Protein AF-W1XWT5-F1 (afdb_monomer_lite)

Structure (mmCIF, N/CA/C/O backbone):
data_AF-W1XWT5-F1
#
_entry.id   AF-W1XWT5-F1
#
loop_
_atom_site.group_PDB
_atom_site.id
_atom_site.type_symbol
_atom_site.label_atom_id
_atom_site.label_alt_id
_atom_site.label_comp_id
_atom_site.label_asym_id
_atom_site.label_entity_id
_atom_site.label_seq_id
_atom_site.pdbx_PDB_ins_code
_atom_site.Cartn_x
_atom_site.Cartn_y
_atom_site.Cartn_z
_atom_site.occupancy
_atom_site.B_iso_or_equiv
_a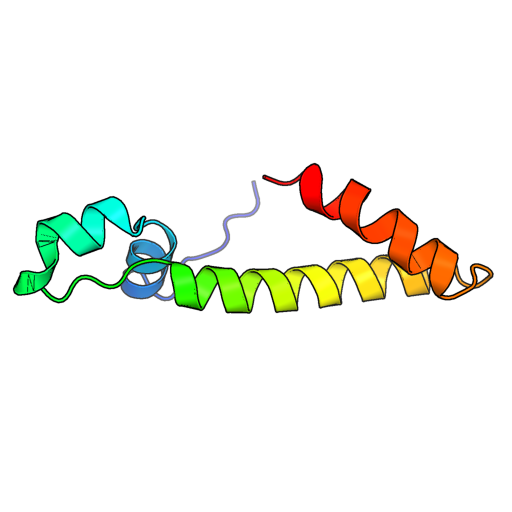tom_site.auth_seq_id
_atom_site.auth_comp_id
_atom_site.auth_asym_id
_atom_site.auth_atom_id
_atom_site.pdbx_PDB_model_num
ATOM 1 N N . ALA A 1 1 ? -22.133 -1.392 -13.414 1.00 50.81 1 ALA A N 1
ATOM 2 C CA . ALA A 1 1 ? -21.427 -1.331 -12.120 1.00 50.81 1 ALA A CA 1
ATOM 3 C C . ALA A 1 1 ? -21.052 -2.751 -11.724 1.00 50.81 1 ALA A C 1
ATOM 5 O O . ALA A 1 1 ? -21.944 -3.582 -11.609 1.00 50.81 1 ALA A O 1
ATOM 6 N N . HIS A 1 2 ? -19.763 -3.061 -11.607 1.00 70.44 2 HIS A N 1
ATOM 7 C CA . HIS A 1 2 ? -19.332 -4.361 -11.094 1.00 70.44 2 HIS A CA 1
ATOM 8 C C . HIS A 1 2 ? -19.441 -4.323 -9.568 1.00 70.44 2 HIS A C 1
ATOM 10 O O . HIS A 1 2 ? -18.729 -3.565 -8.920 1.00 70.44 2 HIS A O 1
ATOM 16 N N . HIS A 1 3 ? -20.384 -5.077 -9.003 1.00 83.69 3 HIS A N 1
ATOM 17 C CA . HIS A 1 3 ? -20.541 -5.203 -7.557 1.00 83.69 3 HIS A CA 1
ATOM 18 C C . HIS A 1 3 ? -19.531 -6.230 -7.045 1.00 83.69 3 HIS A C 1
ATOM 20 O O . HIS A 1 3 ? -19.635 -7.412 -7.375 1.00 83.69 3 HIS A O 1
ATOM 26 N N . ILE A 1 4 ? -18.555 -5.789 -6.256 1.00 86.25 4 ILE A N 1
ATOM 27 C CA . ILE A 1 4 ? -17.615 -6.689 -5.587 1.00 86.25 4 ILE A CA 1
ATOM 28 C C . ILE A 1 4 ? -18.274 -7.119 -4.268 1.00 86.25 4 ILE A C 1
ATOM 30 O O . ILE A 1 4 ? -18.473 -6.273 -3.398 1.00 86.25 4 ILE A O 1
ATOM 34 N N . PRO A 1 5 ? -18.678 -8.394 -4.109 1.00 90.12 5 PRO A N 1
ATOM 35 C CA . PRO A 1 5 ? -19.342 -8.839 -2.891 1.00 90.12 5 PRO A CA 1
ATOM 36 C C . PRO A 1 5 ? -18.375 -8.801 -1.703 1.00 90.12 5 PRO A C 1
ATOM 38 O O . PRO A 1 5 ? -17.285 -9.374 -1.755 1.00 90.12 5 PRO A O 1
ATOM 41 N N . VAL A 1 6 ? -18.803 -8.159 -0.616 1.00 91.75 6 VAL A N 1
ATOM 42 C CA . VAL A 1 6 ? -18.074 -8.141 0.656 1.00 91.75 6 VAL A CA 1
ATOM 43 C C . VAL A 1 6 ? -18.261 -9.495 1.329 1.00 91.75 6 VAL A C 1
ATOM 45 O O . VAL A 1 6 ? -19.382 -9.896 1.629 1.00 91.75 6 VAL A O 1
ATOM 48 N N . ARG A 1 7 ? -17.161 -10.222 1.530 1.00 93.19 7 ARG A N 1
ATOM 49 C CA . ARG A 1 7 ? -17.185 -11.544 2.178 1.00 93.19 7 ARG A CA 1
ATOM 50 C C . ARG A 1 7 ? -17.117 -11.453 3.700 1.00 93.19 7 ARG A C 1
ATOM 52 O O . ARG A 1 7 ? -17.658 -12.318 4.376 1.00 93.19 7 ARG A O 1
ATOM 59 N N . ASP A 1 8 ? -16.458 -10.417 4.211 1.00 95.50 8 ASP A N 1
ATOM 60 C CA . ASP A 1 8 ? -16.246 -10.188 5.637 1.00 95.50 8 ASP A CA 1
ATOM 61 C C . ASP A 1 8 ? -16.516 -8.714 5.970 1.00 95.50 8 ASP A C 1
ATOM 63 O O . ASP A 1 8 ? -15.760 -7.814 5.594 1.00 95.50 8 ASP A O 1
ATOM 67 N N . HIS A 1 9 ? -17.632 -8.469 6.656 1.00 94.19 9 HIS A N 1
ATOM 68 C CA . HIS A 1 9 ? -18.035 -7.129 7.075 1.00 94.19 9 HIS A CA 1
ATOM 69 C C . HIS A 1 9 ? -17.194 -6.587 8.234 1.00 94.19 9 HIS A C 1
ATOM 71 O O . HIS A 1 9 ? -17.048 -5.371 8.341 1.00 94.19 9 HIS A O 1
ATOM 77 N N . SER A 1 10 ? -16.624 -7.456 9.075 1.00 93.69 10 SER A N 1
ATOM 78 C CA . SER A 1 10 ? -15.726 -7.030 10.151 1.00 93.69 10 SER A CA 1
ATOM 79 C C . SER A 1 10 ? -14.435 -6.482 9.560 1.00 93.69 10 SER A C 1
ATOM 81 O O . SER A 1 10 ? -13.991 -5.406 9.948 1.00 93.69 10 SER A O 1
ATOM 83 N N . LEU A 1 11 ? -13.875 -7.181 8.569 1.00 94.31 11 LEU A N 1
ATOM 84 C CA . LEU A 1 11 ? -12.681 -6.731 7.859 1.00 94.31 11 LEU A CA 1
ATOM 85 C C . LEU A 1 11 ? -12.914 -5.394 7.146 1.00 94.31 11 LEU A C 1
ATOM 87 O O . LEU A 1 11 ? -12.076 -4.500 7.229 1.00 94.31 11 LEU A O 1
ATOM 91 N N . LEU A 1 12 ? -14.067 -5.238 6.482 1.00 94.56 12 LEU A N 1
ATOM 92 C CA . LEU A 1 12 ? -14.445 -3.971 5.853 1.00 94.56 12 LEU A CA 1
ATOM 93 C C . LEU A 1 12 ? -14.587 -2.845 6.886 1.00 94.56 12 LEU A C 1
ATOM 95 O O . LEU A 1 12 ? -14.125 -1.735 6.641 1.00 94.56 12 LEU A O 1
ATOM 99 N N . SER A 1 13 ? -15.193 -3.126 8.042 1.00 95.06 13 SER A N 1
ATOM 100 C CA . SER A 1 13 ? -15.300 -2.150 9.128 1.00 95.06 13 SER A CA 1
ATOM 101 C C . SER A 1 13 ? -13.919 -1.705 9.609 1.00 95.06 13 SER A C 1
ATOM 103 O O . SER A 1 13 ? -13.688 -0.508 9.750 1.00 95.06 13 SER A O 1
ATOM 105 N N . THR A 1 14 ? -12.986 -2.640 9.812 1.00 95.44 14 THR A N 1
ATOM 106 C CA . THR A 1 14 ? -11.598 -2.329 10.185 1.00 95.44 14 THR A CA 1
ATOM 107 C C . THR A 1 14 ? -10.897 -1.501 9.109 1.00 95.44 14 THR A C 1
ATOM 109 O O . THR A 1 14 ? -10.288 -0.490 9.433 1.00 95.44 14 THR A O 1
ATOM 112 N N . ALA A 1 15 ? -11.042 -1.858 7.828 1.00 95.56 15 ALA A N 1
ATOM 113 C CA . ALA A 1 15 ? -10.447 -1.116 6.711 1.00 95.56 15 ALA A CA 1
ATOM 114 C C . ALA A 1 15 ? -10.918 0.346 6.635 1.00 95.56 15 ALA A C 1
ATOM 116 O O . ALA A 1 15 ? -10.170 1.216 6.197 1.00 95.56 15 ALA A O 1
ATOM 117 N N . LEU A 1 16 ? -12.153 0.611 7.072 1.00 95.69 16 LEU A N 1
ATOM 118 C CA . LEU A 1 16 ? -12.764 1.941 7.093 1.00 95.69 16 LEU A CA 1
ATOM 119 C C . LEU A 1 16 ? -12.598 2.670 8.438 1.00 95.69 16 LEU A C 1
ATOM 121 O O . LEU A 1 16 ? -13.155 3.753 8.617 1.00 95.69 16 LEU A O 1
ATOM 125 N N . THR A 1 17 ? -11.857 2.098 9.389 1.00 95.75 17 THR A N 1
ATOM 126 C CA . THR A 1 17 ? -11.649 2.690 10.713 1.00 95.75 17 THR A CA 1
ATOM 127 C C . THR A 1 17 ? -10.285 3.359 10.798 1.00 95.75 17 THR A C 1
ATOM 129 O O . THR A 1 17 ? -9.255 2.694 10.794 1.00 95.75 17 THR A O 1
ATOM 132 N N . HIS A 1 18 ? -10.281 4.686 10.926 1.00 96.19 18 HIS A N 1
ATOM 133 C CA . HIS A 1 18 ? -9.059 5.461 11.132 1.00 96.19 18 HIS A CA 1
ATOM 134 C C . HIS A 1 18 ? -8.524 5.319 12.567 1.00 96.19 18 HIS A C 1
ATOM 136 O O . HIS A 1 18 ? -9.293 5.190 13.527 1.00 96.19 18 HIS A O 1
ATOM 142 N N . THR A 1 19 ? -7.207 5.452 12.721 1.00 93.25 19 THR A N 1
ATOM 143 C CA . THR A 1 19 ? -6.483 5.368 14.002 1.00 93.25 19 THR A CA 1
ATOM 144 C C . THR A 1 19 ? -7.036 6.297 15.077 1.00 93.25 19 THR A C 1
ATOM 146 O O . THR A 1 19 ? -7.144 5.904 16.235 1.00 93.25 19 THR A O 1
ATOM 149 N N . SER A 1 20 ? -7.438 7.524 14.727 1.00 94.50 20 SER A N 1
ATOM 150 C CA . SER A 1 20 ? -8.025 8.471 15.691 1.00 94.50 20 SER A CA 1
ATOM 151 C C . SER A 1 20 ? -9.269 7.898 16.373 1.00 94.50 20 SER A C 1
ATOM 153 O O . SER A 1 20 ? -9.375 7.950 17.596 1.00 94.50 20 SER A O 1
ATOM 155 N N . TYR A 1 21 ? -10.168 7.284 15.600 1.00 94.88 21 TYR A N 1
ATOM 156 C CA . TYR A 1 21 ? -11.401 6.709 16.134 1.00 94.88 21 TYR A CA 1
ATOM 157 C C . TYR A 1 21 ? -11.118 5.495 17.026 1.00 94.88 21 TYR A C 1
ATOM 159 O O . TYR A 1 21 ? -11.658 5.398 18.131 1.00 94.88 21 TYR A O 1
ATOM 167 N N . ALA A 1 22 ? -10.233 4.598 16.579 1.00 92.94 22 ALA A N 1
ATOM 168 C CA . ALA A 1 22 ? -9.825 3.433 17.362 1.00 92.94 22 ALA A CA 1
ATOM 169 C C . ALA A 1 22 ? -9.145 3.839 18.683 1.00 92.94 22 ALA A C 1
ATOM 171 O O . ALA A 1 22 ? -9.409 3.246 19.730 1.00 92.94 22 ALA A O 1
ATOM 172 N N . ASN A 1 23 ? -8.328 4.896 18.662 1.00 92.00 23 ASN A N 1
ATOM 173 C CA . ASN A 1 23 ? -7.647 5.417 19.846 1.00 92.00 23 ASN A CA 1
ATOM 174 C C . ASN A 1 23 ? -8.614 6.029 20.869 1.00 92.00 23 ASN A C 1
ATOM 176 O O . ASN A 1 23 ? -8.463 5.777 22.067 1.00 92.00 23 ASN A O 1
ATOM 180 N N . GLU A 1 24 ? -9.624 6.779 20.423 1.00 94.56 24 GLU A N 1
ATOM 181 C CA . GLU A 1 24 ? -10.680 7.315 21.297 1.00 94.56 24 GLU A CA 1
ATOM 182 C C . GLU A 1 24 ? -11.511 6.202 21.958 1.00 94.56 24 GLU A C 1
ATOM 184 O O . GLU A 1 24 ? -11.972 6.349 23.090 1.00 94.56 24 GLU A O 1
ATOM 189 N N . HIS A 1 25 ? -11.638 5.052 21.291 1.00 92.56 25 HIS A N 1
ATOM 190 C CA . HIS A 1 25 ? -12.450 3.913 21.726 1.00 92.56 25 HIS A CA 1
ATOM 191 C C . HIS A 1 25 ? -11.608 2.702 22.152 1.00 92.56 25 HIS A C 1
ATOM 193 O O . HIS A 1 25 ? -12.076 1.564 22.119 1.00 92.56 25 HIS A O 1
ATOM 199 N N . ARG A 1 26 ? -10.369 2.922 22.611 1.00 85.44 26 ARG A N 1
ATOM 200 C CA . ARG A 1 26 ? -9.394 1.849 22.885 1.00 85.44 26 ARG A CA 1
ATOM 201 C C . ARG A 1 26 ? -9.902 0.751 23.828 1.00 85.44 26 ARG A C 1
ATOM 203 O O . ARG A 1 26 ? -9.531 -0.410 23.682 1.00 85.44 26 ARG A O 1
ATOM 210 N N . GLN A 1 27 ? -10.765 1.098 24.784 1.00 90.06 27 GLN A N 1
ATOM 211 C CA . GLN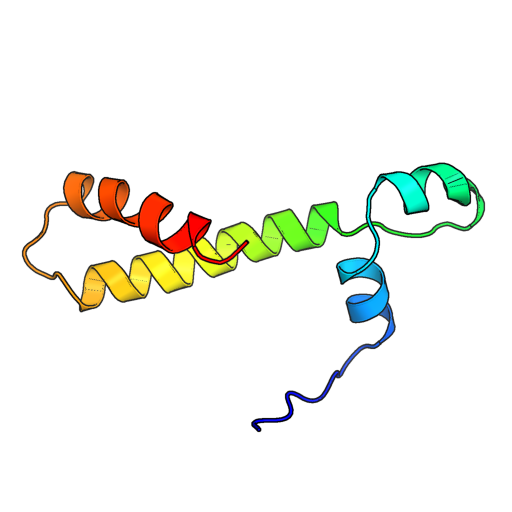 A 1 27 ? -11.353 0.144 25.738 1.00 90.06 27 GLN A CA 1
ATOM 212 C C . GLN A 1 27 ? -12.339 -0.843 25.091 1.00 90.06 27 GLN A C 1
ATOM 214 O O . GLN A 1 27 ? -12.645 -1.874 25.681 1.00 90.06 27 GLN A O 1
ATOM 219 N N . GLN A 1 28 ? -12.826 -0.541 23.886 1.00 89.44 28 GLN A N 1
ATOM 220 C CA . GLN A 1 28 ? -13.763 -1.372 23.129 1.00 89.44 28 GLN A CA 1
ATOM 221 C C . GLN A 1 28 ? -13.050 -2.383 22.218 1.00 89.44 28 GLN A C 1
ATOM 223 O O . GLN A 1 28 ? -13.714 -3.173 21.554 1.00 89.44 28 GLN A O 1
ATOM 228 N N . GLY A 1 29 ? -11.710 -2.373 22.179 1.00 86.19 29 GLY A N 1
ATOM 229 C CA . GLY A 1 29 ? -10.928 -3.307 21.364 1.00 86.19 29 GLY A CA 1
ATOM 230 C C . GLY A 1 29 ? -11.098 -3.110 19.855 1.00 86.19 29 GLY A C 1
ATOM 231 O O . GLY A 1 29 ? -10.924 -4.058 19.097 1.00 86.19 29 GLY A O 1
ATOM 232 N N . ILE A 1 30 ? -11.462 -1.901 19.416 1.00 89.19 30 ILE A N 1
ATOM 233 C CA . ILE A 1 30 ? -11.610 -1.575 17.994 1.00 89.19 30 ILE A CA 1
ATOM 234 C C . ILE A 1 30 ? -10.231 -1.563 17.330 1.00 89.19 30 ILE A C 1
ATOM 236 O O . ILE A 1 30 ? -9.297 -0.939 17.832 1.00 89.19 30 ILE A O 1
ATOM 240 N N . HIS A 1 31 ? -10.120 -2.247 16.193 1.00 92.06 31 HIS A N 1
ATOM 241 C CA . HIS A 1 31 ? -8.928 -2.243 15.351 1.00 92.06 31 HIS A CA 1
ATOM 242 C C . HIS A 1 31 ? -9.049 -1.170 14.265 1.00 92.06 31 HIS A C 1
ATOM 244 O O . HIS A 1 31 ? -10.094 -1.069 13.619 1.00 92.06 31 HIS A O 1
ATOM 250 N N . ASP A 1 32 ? -7.979 -0.408 14.056 1.00 95.38 32 ASP A N 1
ATOM 251 C CA . ASP A 1 32 ? -7.832 0.514 12.930 1.00 95.38 32 ASP A CA 1
ATOM 252 C C . ASP A 1 32 ? -7.300 -0.183 11.668 1.00 95.38 32 ASP A C 1
ATOM 254 O O . ASP A 1 32 ? -7.047 -1.394 11.627 1.00 95.38 32 ASP A O 1
ATOM 258 N N . ASN A 1 33 ? -7.161 0.611 10.614 1.00 97.00 33 ASN A N 1
ATOM 259 C CA . ASN A 1 33 ? -6.743 0.181 9.298 1.00 97.00 33 ASN A CA 1
ATOM 260 C C . ASN A 1 33 ? -5.219 0.117 9.086 1.00 97.00 33 ASN A C 1
ATOM 262 O O . ASN A 1 33 ? -4.837 -0.335 8.012 1.00 97.00 33 ASN A O 1
ATOM 266 N N . GLU A 1 34 ? -4.340 0.464 10.040 1.00 96.06 34 GLU A N 1
ATOM 267 C CA . GLU A 1 34 ? -2.888 0.615 9.768 1.00 96.06 34 GLU A CA 1
ATOM 268 C C . GLU A 1 34 ? -2.253 -0.668 9.212 1.00 96.06 34 GLU A C 1
ATOM 270 O O . GLU A 1 34 ? -1.452 -0.661 8.278 1.00 96.06 34 GLU A O 1
ATOM 275 N N . ARG A 1 35 ? -2.642 -1.825 9.758 1.00 95.81 35 ARG A N 1
ATOM 276 C CA . ARG A 1 35 ? -2.143 -3.123 9.275 1.00 95.81 35 ARG A CA 1
ATOM 277 C C . ARG A 1 35 ? -2.666 -3.474 7.883 1.00 95.81 35 ARG A C 1
ATOM 279 O O . ARG A 1 35 ? -1.996 -4.202 7.151 1.00 95.81 35 ARG A O 1
ATOM 286 N N . LEU A 1 36 ? -3.877 -3.025 7.556 1.00 96.31 36 LEU A N 1
ATOM 287 C CA . LEU A 1 36 ? -4.486 -3.231 6.244 1.00 96.31 36 LEU A CA 1
ATOM 288 C C . LEU A 1 36 ? -3.910 -2.270 5.209 1.00 96.31 36 LEU A C 1
ATOM 290 O O . LEU A 1 36 ? -3.711 -2.694 4.078 1.00 96.31 36 LEU A O 1
ATOM 294 N N . GLU A 1 37 ? -3.598 -1.039 5.602 1.00 95.69 37 GLU A N 1
ATOM 295 C CA . GLU A 1 37 ? -2.870 -0.057 4.799 1.00 95.69 37 GLU A CA 1
ATOM 296 C C . GLU A 1 37 ? -1.486 -0.596 4.433 1.00 95.69 37 GLU A C 1
ATOM 298 O O . GLU A 1 37 ? -1.201 -0.768 3.255 1.00 95.69 37 GLU A O 1
ATOM 303 N N . PHE A 1 38 ? -0.701 -1.047 5.418 1.00 95.81 38 PHE A N 1
ATOM 304 C CA . PHE A 1 38 ? 0.606 -1.667 5.169 1.00 95.81 38 PHE A CA 1
ATOM 305 C C . PHE A 1 38 ? 0.549 -2.831 4.160 1.00 95.81 38 PHE A C 1
ATOM 307 O O . PHE A 1 38 ? 1.411 -2.967 3.290 1.00 95.81 38 PHE A O 1
ATOM 314 N N . LEU A 1 39 ? -0.461 -3.700 4.276 1.00 96.62 39 LEU A N 1
ATOM 315 C CA . LEU A 1 39 ? -0.657 -4.796 3.326 1.00 96.62 39 LEU A CA 1
ATOM 316 C C . LEU A 1 39 ? -1.121 -4.282 1.954 1.00 96.62 39 LEU A C 1
ATOM 318 O O . LEU A 1 39 ? -0.678 -4.795 0.927 1.00 96.62 39 LEU A O 1
ATOM 322 N N . GLY A 1 40 ? -2.030 -3.310 1.948 1.00 95.12 40 GLY A N 1
ATOM 323 C CA . GLY A 1 40 ? -2.584 -2.685 0.754 1.00 95.12 40 GLY A CA 1
ATOM 324 C C . GLY A 1 40 ? -1.506 -2.027 -0.096 1.00 95.12 40 GLY A C 1
ATOM 325 O O . GLY A 1 40 ? -1.470 -2.281 -1.297 1.00 95.12 40 GLY A O 1
ATOM 326 N N . ASP A 1 41 ? -0.584 -1.299 0.532 1.00 93.19 41 ASP A N 1
ATOM 327 C CA . ASP A 1 41 ? 0.550 -0.647 -0.126 1.00 93.19 41 ASP A CA 1
ATOM 328 C C . ASP A 1 41 ? 1.432 -1.670 -0.846 1.00 93.19 41 ASP A C 1
ATOM 330 O O . ASP A 1 41 ? 1.703 -1.541 -2.037 1.00 93.19 41 ASP A O 1
ATOM 334 N N . ALA A 1 42 ? 1.800 -2.763 -0.169 1.00 95.44 42 ALA A N 1
ATOM 335 C CA . ALA A 1 42 ? 2.614 -3.816 -0.776 1.00 95.44 42 ALA A CA 1
ATOM 336 C C . ALA A 1 42 ? 1.909 -4.507 -1.961 1.00 95.44 42 ALA A C 1
ATOM 338 O O . ALA A 1 42 ? 2.545 -4.871 -2.955 1.00 95.44 42 ALA A O 1
ATOM 339 N N . VAL A 1 43 ? 0.589 -4.706 -1.866 1.00 96.25 43 VAL A N 1
ATOM 340 C CA . VAL A 1 43 ? -0.214 -5.269 -2.962 1.00 96.25 43 VAL A CA 1
ATOM 341 C C . VAL A 1 43 ? -0.305 -4.285 -4.129 1.00 96.25 43 VAL A C 1
ATOM 343 O O . VAL A 1 43 ? -0.173 -4.698 -5.284 1.00 96.25 43 VAL A O 1
ATOM 346 N N . LEU A 1 44 ? -0.507 -2.998 -3.854 1.00 93.50 44 LEU A N 1
ATOM 347 C CA . LEU A 1 44 ? -0.584 -1.956 -4.871 1.00 93.50 44 LEU A CA 1
ATOM 348 C C . LEU A 1 44 ? 0.755 -1.803 -5.604 1.00 93.50 44 LEU A C 1
ATOM 350 O O . LEU A 1 44 ? 0.780 -1.820 -6.837 1.00 93.50 44 LEU A O 1
ATOM 354 N N . ASP A 1 45 ? 1.864 -1.791 -4.866 1.00 92.50 45 ASP A N 1
ATOM 355 C CA . ASP A 1 45 ? 3.225 -1.781 -5.406 1.00 92.50 45 ASP A CA 1
ATOM 356 C C . ASP A 1 45 ? 3.493 -2.962 -6.340 1.00 92.50 45 ASP A C 1
ATOM 358 O O . ASP A 1 45 ? 4.098 -2.799 -7.406 1.00 92.50 45 ASP A O 1
ATOM 362 N N . LEU A 1 46 ? 3.030 -4.159 -5.965 1.00 95.00 46 LEU A N 1
ATOM 363 C CA . LEU A 1 46 ? 3.151 -5.352 -6.797 1.00 95.00 46 LEU A CA 1
ATOM 364 C C . LEU A 1 46 ? 2.389 -5.183 -8.116 1.00 95.00 46 LEU A C 1
ATOM 366 O O . LEU A 1 46 ? 2.956 -5.414 -9.185 1.00 95.00 46 LEU A O 1
ATOM 370 N N . VAL A 1 47 ? 1.123 -4.763 -8.051 1.00 96.00 47 VAL A N 1
ATOM 371 C CA . VAL A 1 47 ? 0.263 -4.612 -9.236 1.00 96.00 47 VAL A CA 1
ATOM 372 C C . VAL A 1 47 ? 0.791 -3.516 -10.166 1.00 96.00 47 VAL A C 1
ATOM 374 O O . VAL A 1 47 ? 0.881 -3.725 -11.379 1.00 96.00 47 VAL A O 1
ATOM 377 N N . ILE A 1 48 ? 1.190 -2.361 -9.623 1.00 93.25 48 ILE A N 1
ATOM 378 C CA . ILE A 1 48 ? 1.780 -1.263 -10.402 1.00 93.25 48 ILE A CA 1
ATOM 379 C C . ILE A 1 48 ? 3.125 -1.695 -10.992 1.00 93.25 48 ILE A C 1
ATOM 381 O O . ILE A 1 48 ? 3.390 -1.447 -12.172 1.00 93.25 48 ILE A O 1
ATOM 385 N N . GLY A 1 49 ? 3.966 -2.362 -10.199 1.00 93.56 49 GLY A N 1
ATOM 386 C CA . GLY A 1 49 ? 5.255 -2.884 -10.638 1.00 93.56 49 GLY A CA 1
ATOM 387 C C . GLY A 1 49 ? 5.113 -3.855 -11.807 1.00 93.56 49 GLY A C 1
ATOM 388 O O . GLY A 1 49 ? 5.794 -3.697 -12.820 1.00 93.56 49 GLY A O 1
ATOM 389 N N . GLU A 1 50 ? 4.183 -4.807 -11.709 1.00 95.44 50 GLU A N 1
ATOM 390 C CA . GLU A 1 50 ? 3.873 -5.740 -12.792 1.00 95.44 50 GLU A CA 1
ATOM 391 C C . GLU A 1 50 ? 3.364 -5.013 -14.044 1.00 95.44 50 GLU A C 1
ATOM 393 O O . GLU A 1 50 ? 3.820 -5.294 -15.158 1.00 95.44 50 GLU A O 1
ATOM 398 N N . TYR A 1 51 ? 2.444 -4.062 -13.877 1.00 95.31 51 TYR A N 1
ATOM 399 C CA . TYR A 1 51 ? 1.905 -3.284 -14.987 1.00 95.31 51 TYR A CA 1
ATOM 400 C C . TYR A 1 51 ? 2.999 -2.505 -15.728 1.00 95.31 51 TYR A C 1
ATOM 402 O O . TYR A 1 51 ? 3.082 -2.587 -16.954 1.00 95.31 51 TYR A O 1
ATOM 410 N N . LEU A 1 52 ? 3.861 -1.783 -15.006 1.00 94.94 52 LEU A N 1
ATOM 411 C CA . LEU A 1 52 ? 4.957 -1.009 -15.592 1.00 94.94 52 LEU A CA 1
ATOM 412 C C . LEU A 1 52 ? 5.980 -1.910 -16.286 1.00 94.94 52 LEU A C 1
ATOM 414 O O . LEU A 1 52 ? 6.365 -1.622 -17.419 1.00 94.94 52 LEU A O 1
ATOM 418 N N . PHE A 1 53 ? 6.358 -3.021 -15.646 1.00 95.00 53 PHE A N 1
ATOM 419 C CA . PHE A 1 53 ? 7.283 -4.003 -16.210 1.00 95.00 53 PHE A CA 1
ATOM 420 C C . PHE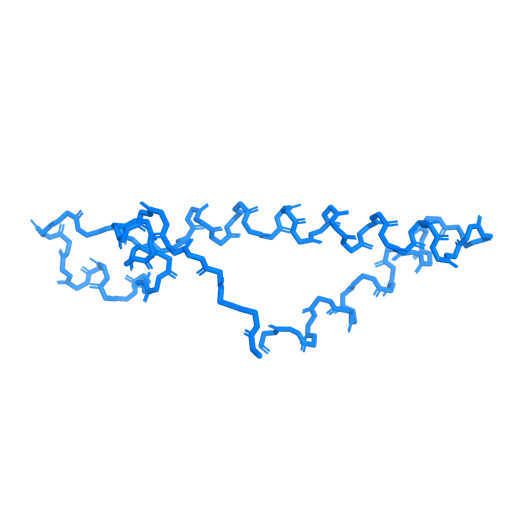 A 1 53 ? 6.781 -4.557 -17.549 1.00 95.00 53 PHE A C 1
ATOM 422 O O . PHE A 1 53 ? 7.527 -4.615 -18.525 1.00 95.00 53 PHE A O 1
ATOM 429 N N . ARG A 1 54 ? 5.494 -4.922 -17.625 1.00 96.31 54 ARG A N 1
ATOM 430 C CA . ARG A 1 54 ? 4.885 -5.442 -18.859 1.00 96.31 54 ARG A CA 1
ATOM 431 C C . ARG A 1 54 ? 4.676 -4.355 -19.915 1.00 96.31 54 ARG A C 1
ATOM 433 O O . ARG A 1 54 ? 4.808 -4.632 -21.104 1.00 96.31 54 ARG A O 1
ATOM 440 N N . LYS A 1 55 ? 4.316 -3.137 -19.502 1.00 96.19 55 LYS A N 1
ATOM 441 C CA . LYS A 1 55 ? 3.991 -2.034 -20.418 1.00 96.19 55 LYS A CA 1
ATOM 442 C C . LYS A 1 55 ? 5.228 -1.402 -21.054 1.00 96.19 55 LYS A C 1
ATOM 444 O O . LYS A 1 55 ? 5.155 -0.985 -22.209 1.00 96.19 55 LYS A O 1
ATOM 449 N N . TYR A 1 56 ? 6.344 -1.341 -20.329 1.00 95.81 56 TYR A N 1
ATOM 450 C CA . TYR A 1 56 ? 7.576 -0.686 -20.771 1.00 95.81 56 TYR A CA 1
ATOM 451 C C . TYR A 1 56 ? 8.783 -1.641 -20.710 1.00 95.81 56 TYR A C 1
ATOM 453 O O . TYR A 1 56 ? 9.709 -1.421 -19.933 1.00 95.81 56 TYR A O 1
ATOM 461 N N . PRO A 1 57 ? 8.828 -2.687 -21.559 1.00 95.94 57 PRO A N 1
ATOM 462 C CA . PRO A 1 57 ? 9.853 -3.736 -21.483 1.00 95.94 57 PRO A CA 1
ATOM 463 C C . PRO A 1 57 ? 11.279 -3.259 -21.805 1.00 95.94 57 PRO A C 1
ATOM 465 O O . PRO A 1 57 ? 12.240 -3.964 -21.515 1.00 95.94 57 PRO A O 1
ATOM 468 N N . ALA A 1 58 ? 11.428 -2.088 -22.431 1.00 97.25 58 ALA A N 1
ATOM 469 C CA . ALA A 1 58 ? 12.723 -1.503 -22.777 1.00 97.25 58 ALA A CA 1
ATOM 470 C C . ALA A 1 58 ? 13.242 -0.498 -21.732 1.00 97.25 58 ALA A C 1
ATOM 472 O O . ALA A 1 58 ? 14.344 0.022 -21.893 1.00 97.25 58 ALA A O 1
ATOM 473 N N . TRP A 1 59 ? 12.451 -0.173 -20.704 1.00 96.56 59 TRP A N 1
ATOM 474 C CA . TRP A 1 59 ? 12.871 0.776 -19.675 1.00 96.56 59 TRP A CA 1
ATOM 475 C C . TRP A 1 59 ? 13.795 0.097 -18.657 1.00 96.56 59 TRP A C 1
ATOM 477 O O . TRP A 1 59 ? 13.504 -1.018 -18.217 1.00 96.56 59 TRP A O 1
ATOM 487 N N . PRO A 1 60 ? 14.896 0.750 -18.250 1.00 95.50 60 PRO A N 1
ATOM 488 C CA . PRO A 1 60 ? 15.713 0.282 -17.141 1.00 95.50 60 PRO A CA 1
ATOM 489 C C . PRO A 1 60 ? 14.963 0.427 -15.808 1.00 95.50 60 PRO A C 1
ATOM 491 O O . PRO A 1 60 ? 14.026 1.216 -15.678 1.00 95.50 60 PRO A O 1
ATOM 494 N N . GLU A 1 61 ? 15.418 -0.304 -14.788 1.00 93.12 61 GLU A N 1
ATOM 495 C CA . GLU A 1 61 ? 14.807 -0.314 -13.449 1.00 93.12 61 GLU A CA 1
ATOM 496 C C . GLU A 1 61 ? 14.607 1.099 -12.874 1.00 93.12 61 GLU A C 1
ATOM 498 O O . GLU A 1 61 ? 13.516 1.410 -12.398 1.00 93.12 61 GLU A O 1
ATOM 503 N N . GLY A 1 62 ? 15.597 1.987 -13.011 1.00 92.38 62 GLY A N 1
ATOM 504 C CA . GLY A 1 62 ? 15.514 3.346 -12.471 1.00 92.38 62 GLY A CA 1
ATOM 505 C C . GLY A 1 62 ? 14.391 4.198 -13.077 1.00 92.38 62 GLY A C 1
ATOM 506 O O . GLY A 1 62 ? 13.811 5.034 -12.378 1.00 92.38 62 GLY A O 1
ATOM 507 N N . ASP A 1 63 ? 14.044 3.971 -14.346 1.00 91.62 63 ASP A N 1
ATOM 508 C CA . ASP A 1 63 ? 12.940 4.673 -15.012 1.00 91.62 63 ASP A CA 1
ATOM 509 C C . ASP A 1 63 ? 11.584 4.093 -14.594 1.00 91.62 63 ASP A C 1
ATOM 511 O O . ASP A 1 63 ? 10.634 4.841 -14.352 1.00 91.62 63 ASP A O 1
ATOM 515 N N . LEU A 1 64 ? 11.505 2.768 -14.413 1.00 90.56 64 LEU A N 1
ATOM 516 C CA . LEU A 1 64 ? 10.321 2.105 -13.861 1.00 90.56 64 LEU A CA 1
ATOM 517 C C . LEU A 1 64 ? 10.035 2.599 -12.436 1.00 90.56 64 LEU A C 1
ATOM 519 O O . LEU A 1 64 ? 8.900 2.960 -12.128 1.00 90.56 64 LEU A O 1
ATOM 523 N N . THR A 1 65 ? 11.057 2.680 -11.582 1.00 89.25 65 THR A N 1
ATOM 524 C CA . THR A 1 65 ? 10.930 3.146 -10.194 1.00 89.25 65 THR A CA 1
ATOM 525 C C . THR A 1 65 ? 10.519 4.617 -10.115 1.00 89.25 65 THR A C 1
ATOM 527 O O . THR A 1 65 ? 9.713 4.976 -9.261 1.00 89.25 65 THR A O 1
ATOM 530 N N . ARG A 1 66 ? 10.973 5.471 -11.043 1.00 89.19 66 ARG A N 1
ATOM 531 C CA . ARG A 1 66 ? 10.553 6.882 -11.104 1.00 89.19 66 ARG A CA 1
ATOM 532 C C . ARG A 1 66 ? 9.096 7.065 -11.536 1.00 89.19 66 ARG A C 1
ATOM 534 O O . ARG A 1 66 ? 8.472 8.036 -11.127 1.00 89.19 66 ARG A O 1
ATOM 541 N N . ALA A 1 67 ? 8.557 6.146 -12.335 1.00 84.38 67 ALA A N 1
ATOM 542 C CA . ALA A 1 67 ? 7.173 6.199 -12.803 1.00 84.38 67 ALA A CA 1
ATOM 543 C C . ALA A 1 67 ? 6.147 5.661 -11.786 1.00 84.38 67 ALA A C 1
ATOM 545 O O . ALA A 1 67 ? 4.960 5.959 -11.914 1.00 84.38 67 ALA A O 1
ATOM 546 N N . LYS A 1 68 ? 6.577 4.882 -10.780 1.00 78.12 68 LYS A N 1
ATOM 547 C CA . LYS A 1 68 ? 5.687 4.301 -9.755 1.00 78.12 68 LYS A CA 1
ATOM 548 C C . LYS A 1 68 ? 4.925 5.350 -8.921 1.00 78.12 68 LYS A C 1
ATOM 550 O O . LYS A 1 68 ? 3.700 5.253 -8.878 1.00 78.12 68 LYS A O 1
ATOM 555 N N . PRO A 1 69 ? 5.568 6.383 -8.331 1.00 71.06 69 PRO A N 1
ATOM 556 C CA . PRO A 1 69 ? 4.887 7.325 -7.435 1.00 71.06 69 PRO A CA 1
ATOM 557 C C . PRO A 1 69 ? 3.807 8.162 -8.130 1.00 71.06 69 PRO A C 1
ATOM 559 O O . PRO A 1 69 ? 2.826 8.553 -7.503 1.00 71.06 69 PRO A O 1
ATOM 562 N N . ASP A 1 70 ? 3.977 8.436 -9.426 1.00 67.69 70 ASP A N 1
ATOM 563 C CA . ASP A 1 70 ? 3.017 9.208 -10.224 1.00 67.69 70 ASP A CA 1
ATOM 564 C C . ASP A 1 70 ? 1.725 8.430 -10.515 1.00 67.69 70 ASP A C 1
ATOM 566 O O . ASP A 1 70 ? 0.682 9.036 -10.781 1.00 67.69 70 ASP A O 1
ATOM 570 N N . ILE A 1 71 ? 1.789 7.096 -10.493 1.00 66.38 71 ILE A N 1
ATOM 571 C CA . ILE A 1 71 ? 0.621 6.216 -10.627 1.00 66.38 71 ILE A CA 1
ATOM 572 C C . ILE A 1 71 ? -0.035 6.011 -9.261 1.00 66.38 71 ILE A C 1
ATOM 574 O O . ILE A 1 71 ? -1.258 6.085 -9.155 1.00 66.38 71 ILE A O 1
ATOM 578 N N . ASP A 1 72 ? 0.780 5.819 -8.230 1.00 60.97 72 ASP A N 1
ATOM 579 C CA . ASP A 1 72 ? 0.340 5.573 -6.860 1.00 60.97 72 ASP A CA 1
ATOM 580 C C . ASP A 1 72 ? -0.458 6.765 -6.285 1.00 60.97 72 ASP A C 1
ATOM 582 O O . ASP A 1 72 ? -1.614 6.640 -5.882 1.00 60.97 72 ASP A O 1
ATOM 586 N N . ARG A 1 73 ? 0.072 7.991 -6.419 1.00 58.34 73 ARG A N 1
ATOM 587 C CA . ARG A 1 73 ? -0.542 9.222 -5.877 1.00 58.34 73 ARG A CA 1
ATOM 588 C C . ARG A 1 73 ? -1.806 9.709 -6.577 1.00 58.34 73 ARG A C 1
ATOM 590 O O . ARG A 1 73 ? -2.458 10.615 -6.072 1.00 58.34 73 ARG A O 1
ATOM 597 N N . LYS A 1 74 ? -2.154 9.172 -7.747 1.00 48.12 74 LYS A N 1
ATOM 598 C CA . LYS A 1 74 ? -3.414 9.532 -8.423 1.00 48.12 74 LYS A CA 1
ATOM 599 C C . LYS A 1 74 ? -4.622 8.770 -7.875 1.00 48.12 74 LYS A C 1
ATOM 601 O O . LYS A 1 74 ? -5.731 9.013 -8.345 1.00 48.12 74 LYS A O 1
ATOM 606 N N . SER A 1 75 ? -4.401 7.865 -6.923 1.00 43.44 75 SER A N 1
ATOM 607 C CA . SER A 1 75 ? -5.402 6.908 -6.447 1.00 43.44 75 SER A CA 1
ATOM 608 C C . SER A 1 75 ? -5.826 7.120 -4.986 1.00 43.44 75 SER A C 1
ATOM 610 O O . SER A 1 75 ? -6.666 6.357 -4.510 1.00 43.44 75 SER A O 1
ATOM 612 N N . VAL A 1 76 ? -5.289 8.143 -4.305 1.00 41.44 76 VAL A N 1
ATOM 613 C CA . VAL A 1 76 ? -5.650 8.539 -2.929 1.00 41.44 76 VAL A CA 1
ATOM 614 C C . VAL A 1 76 ? -6.348 9.893 -2.931 1.00 41.44 76 VAL A C 1
ATOM 616 O O . VAL A 1 76 ? -5.820 10.821 -3.586 1.00 41.44 76 VAL A O 1
#

Organism: NCBI:txid408170

Foldseek 3Di:
DDDDDDPDVLVVVQCPAAPVNCVVVVVVVRHHCPVVVVVVVVVLCVVLLVVLCVVCVPDDPVVSVVVSVVVVVVPD

Secondary structure (DSSP, 8-state):
------S-HHHHHHHT--HHHHHHTGGGT---SHHHHHHHHHHHHHHHHHHHHHH-TTS-HHHHHHHHHHHHTT--

Radius of gyration: 16.98 Å; chains: 1; bounding box: 37×21×48 Å

InterPro domains:
  IPR000999 Ribonuclease III domain [PF14622] (8-71)
  IPR000999 Ribonuclease III domain [PS00517] (34-42)
  IPR000999 Ribonuclease III domain [PS50142] (1-76)
  IPR000999 Ribonuclease III domain [cd00593] (10-68)
  IPR036389 Ribonuclease III, endonuclease domain superfamily [G3DSA:1.10.1520.10] (2-72)
  IPR036389 Ribonuclease III, endonuclease domain superfamily [SSF69065] (4-68)

pLDDT: mean 88.58, std 13.02, range [41.44, 97.25]

Sequence (76 aa):
AHHIPVRDHSLLSTALTHTSYANEHRQQGIHDNERLEFLGDAVLDLVIGEYLFRKYPAWPEGDLTRAKPDIDRKSV

=== Feature glossary ===
The record interleaves many kinds of information about one protein. Here is each kind framed as the question it answers.

Q: What does the local fold look like, residue by residue?
A: The Foldseek 3Di string encodes local tertiary geometry as a 20-letter alphabet — one character per residue — derived from the relative positions of nearby Cα atoms. Unlike the amino-acid sequence, 3Di is a direct function of the 3D structure, so two proteins with the same fold have similar 3Di strings even at low sequence identity.

Q: Which residues are in helices, strands, or loops?
A: The SS8 string is DSSP's per-residue secondary-structure call. α-helix (H) means an i→i+4 H-bond ladder; β-strand (E) means the residue participates in a β-sheet; 3₁₀ (G) and π (I) are tighter and wider helices; T/S are turns/bends; '-' is loop.

Q: How big and how compact is the whole molecule?
A: Radius of gyration (Rg) is the root-mean-square distance of Cα atoms from their centroid — a single number for overall size and compactness. A globular domain of N residues has Rg ≈ 2.2·N^0.38 Å; an extended or disordered chain has a much larger Rg. The Cα contact count is the number of residue pairs whose Cα atoms are within 8 Å and are more than four positions apart in sequence — a standard proxy for tertiary packing densit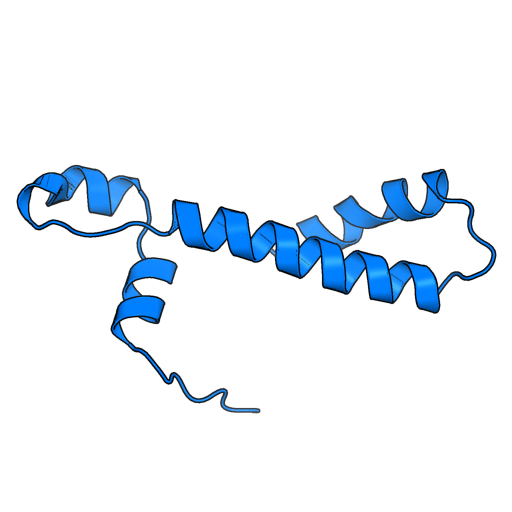y. The bounding box is the smallest axis-aligned box enclosing all Cα atoms.

Q: Where is each backbone atom in 3D?
A: Structure coordinates are given as an mmCIF _atom_site loop: one row per atom with element, residue name, chain id, sequence number, and x/y/z position in Å. Only the four main-chain atoms per residue are included here; side chains are omitted to keep the record compact.

Q: What is the amino-acid chain?
A: Primary structure: the covalent order of the twenty standard amino acids along the backbone. Two proteins with the same sequence will (almost always) fold to the same structure; two with 30% identity often share a fold but not the details.

Q: What if only a Cα trace is available?
A: Three-state secondary structure (P-SEA) collapses the eight DSSP classes into helix (a), strand (b), and coil (c). P-SEA assigns these from Cα geometry alone — distances and angles — without requiring backbone oxygens, so it works on any Cα trace.

Q: What family and function is it annotated with?
A: Database cross-references. InterPro integrates a dozen domain/family signature databases into unified entries with residue-range hits. GO terms attach function/process/location labels with evidence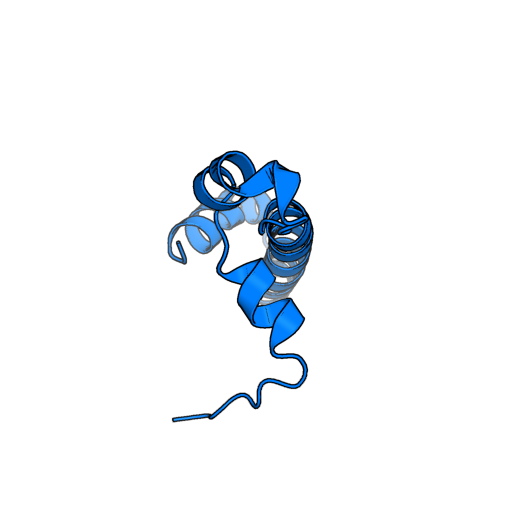 codes. CATH codes position the fold in a four-level structural taxonomy. Organism is the NCBI-taxonomy species name.

Q: How confident is the AlphaFold model at each residue?
A: pLDDT is the predicted lDDT-Cα score: AlphaFold's confidence that the local environment of each residue (all inter-atomic distances within 15 Å) is correctly placed. It is a per-residue number between 0 and 100, with higher meaning more reliable.

Q: How mobile is each atom in the crystal?
A: B-factor (Debye–Waller factor) reflects atomic displacement in the crystal lattice. It is an experimental observable (units Å²), not a prediction; low values mean the atom is pinned down, high values mean it moves or is heterogeneous across the crystal.

Q: Which residues are buried vs exposed?
A: SASA measures how much of the protein is reachable by solvent. It is computed by rolling a water-sized probe over the atomic surface and summing the exposed area (Å²). Per-residue SASA distinguishes core (buried, low SASA) from surface (exposed, high SASA) residues; total SASA is a whole-molecule size measure.

Q: What do the diagnostic plots show?
A: Plot images: a contact map (which residues are close in 3D, as an N×N binary image), a Ramachandran scatter (backbone torsion angles, revealing secondary-structure composition at a glance), and — for AlphaFold structures — a PAE heatmap (pairwise prediction confidence).

Q: What known structures does this most resemble?
A: The Foldseek neighbor list gives the closest experimentally determined structures in the PDB, ranked by structural alignment. TM-score near 1 means near-identical fold; near 0.3 means only rough topology match. This is how one finds what a novel AlphaFold prediction most resembles in the solved-structure universe.

Q: Are the domains correctly placed relative to each other?
A: Predicted aligned error is AlphaFold's pairwise confidence. Unlike pLDDT (per-residue), PAE is per-residue-pair and captures whether two parts of the structure are correctly placed relative to each other. Units are ångströms of expected positional error.

Q: What do the rendered images show?
A: Structure images are PyMOL renders from six orthogonal camera directions. Cartoon representation draws helices as coils and strands as arrows; sticks shows the backbone as bonds; surface shows the solvent-excluded envelope. Rainbow coloring maps sequence position to hue (blue→red, N→C); chain coloring assigns a distinct color per polypeptide.

Q: What are the backbone torsion angles?
A: φ (phi) and ψ (psi) are the two rotatable backbone dihedrals per residue: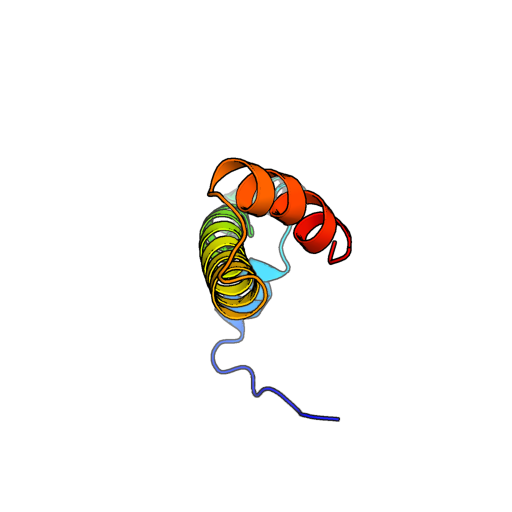 φ is the C(i-1)–N–Cα–C torsion, ψ is the N–Cα–C–N(i+1) torsion, both in degrees on (−180°, 180°]. α-helical residues cluster near (−60°, −45°); β-strand residues near (−120°, +130°). A Ramachandran plot is simply a scatter of (φ, ψ) for every residue.